Protein AF-A0A1Z8VLA1-F1 (afdb_monomer_lite)

Structure (mmCIF, N/CA/C/O backbone):
data_AF-A0A1Z8VLA1-F1
#
_entry.id   AF-A0A1Z8VLA1-F1
#
loop_
_atom_site.group_PDB
_atom_site.id
_atom_site.type_symbol
_atom_site.label_atom_id
_atom_site.label_alt_id
_atom_site.label_comp_id
_atom_site.label_asym_id
_atom_site.label_entity_id
_atom_site.label_seq_id
_atom_site.pdbx_PDB_ins_code
_atom_site.Cartn_x
_atom_site.Cartn_y
_atom_site.Cartn_z
_atom_site.occupancy
_atom_site.B_iso_or_equiv
_atom_site.auth_seq_id
_atom_site.auth_comp_id
_atom_site.auth_asym_id
_atom_site.auth_atom_id
_atom_site.pdbx_PDB_model_num
ATOM 1 N N . MET A 1 1 ? -13.538 0.065 13.324 1.00 77.69 1 MET A N 1
ATOM 2 C CA . MET A 1 1 ? -12.199 0.673 13.134 1.00 77.69 1 MET A CA 1
ATOM 3 C C . MET A 1 1 ? -12.396 1.971 12.374 1.00 77.69 1 MET A C 1
ATOM 5 O O . MET A 1 1 ? -13.369 2.051 11.633 1.00 77.69 1 MET A O 1
ATOM 9 N N . CYS A 1 2 ? -11.548 2.981 12.576 1.00 85.50 2 CYS A N 1
ATOM 10 C CA . CYS A 1 2 ? -11.548 4.167 11.709 1.00 85.50 2 CYS A CA 1
ATOM 11 C C . CYS A 1 2 ? -11.049 3.737 10.313 1.00 85.50 2 CYS A C 1
ATOM 13 O O . CYS A 1 2 ? -9.890 3.327 10.227 1.00 85.50 2 CYS A O 1
ATOM 15 N N . PRO A 1 3 ? -11.887 3.768 9.257 1.00 85.50 3 PRO A N 1
ATOM 16 C CA . PRO A 1 3 ? -11.530 3.209 7.956 1.00 85.50 3 PRO A CA 1
ATOM 17 C C . PRO A 1 3 ? -10.421 4.028 7.302 1.00 85.50 3 PRO A C 1
ATOM 19 O O . PRO A 1 3 ? -9.436 3.454 6.861 1.00 85.50 3 PRO A O 1
ATOM 22 N N . VAL A 1 4 ? -10.512 5.360 7.362 1.00 87.00 4 VAL A N 1
ATOM 23 C CA . VAL A 1 4 ? -9.478 6.271 6.848 1.00 87.00 4 VAL A CA 1
ATOM 24 C C . VAL A 1 4 ? -8.142 6.033 7.548 1.00 87.00 4 VAL A C 1
ATOM 26 O O . VAL A 1 4 ? -7.138 5.816 6.890 1.00 87.00 4 VAL A O 1
ATOM 29 N N . CYS A 1 5 ? -8.135 5.977 8.883 1.00 89.12 5 CYS A N 1
ATOM 30 C CA . CYS A 1 5 ? -6.917 5.756 9.660 1.00 89.12 5 CYS A CA 1
ATOM 31 C C . CYS A 1 5 ? -6.249 4.412 9.312 1.00 89.12 5 CYS A C 1
ATOM 33 O O . CYS A 1 5 ? -5.030 4.339 9.203 1.00 89.12 5 CYS A O 1
ATOM 35 N N . TRP A 1 6 ? -7.046 3.353 9.125 1.00 92.50 6 TRP A N 1
ATOM 36 C CA . TRP A 1 6 ? -6.533 2.037 8.743 1.00 92.50 6 TRP A CA 1
ATOM 37 C C . TRP A 1 6 ? -5.988 2.034 7.310 1.00 92.50 6 TRP A C 1
ATOM 39 O O . TRP A 1 6 ? -4.888 1.542 7.092 1.00 92.50 6 TRP A O 1
ATOM 49 N N . ILE A 1 7 ? -6.713 2.632 6.358 1.00 92.69 7 ILE A N 1
ATOM 50 C CA . ILE A 1 7 ? -6.296 2.733 4.951 1.00 92.69 7 ILE A CA 1
ATOM 51 C C . ILE A 1 7 ? -5.000 3.542 4.828 1.00 92.69 7 ILE A C 1
ATOM 53 O O . ILE A 1 7 ? -4.066 3.091 4.177 1.00 92.69 7 ILE A O 1
ATOM 57 N N . SER A 1 8 ? -4.893 4.691 5.503 1.00 92.06 8 SER A N 1
ATOM 58 C CA . SER A 1 8 ? -3.660 5.488 5.514 1.00 92.06 8 SER A CA 1
ATOM 59 C C . SER A 1 8 ? -2.478 4.714 6.103 1.00 92.06 8 SER A C 1
ATOM 61 O O . SER A 1 8 ? -1.377 4.786 5.567 1.00 92.06 8 SER A O 1
ATOM 63 N N . GLY A 1 9 ? -2.703 3.953 7.182 1.00 93.19 9 GLY A N 1
ATOM 64 C CA . GLY A 1 9 ? -1.671 3.092 7.763 1.00 93.19 9 GLY A CA 1
ATOM 65 C C . GLY A 1 9 ? -1.235 1.979 6.809 1.00 93.19 9 GLY A C 1
ATOM 66 O O . GLY A 1 9 ? -0.044 1.733 6.656 1.00 93.19 9 GLY A O 1
ATOM 67 N N . PHE A 1 10 ? -2.187 1.357 6.113 1.00 94.06 10 PHE A N 1
ATOM 68 C CA . PHE A 1 10 ? -1.918 0.329 5.110 1.00 94.06 10 PHE A CA 1
ATOM 69 C C . PHE A 1 10 ? -1.110 0.867 3.925 1.00 94.06 10 PHE A C 1
ATOM 71 O O . PHE A 1 10 ? -0.113 0.263 3.547 1.00 94.06 10 PHE A O 1
ATOM 78 N N . ILE A 1 11 ? -1.483 2.029 3.387 1.00 94.19 11 ILE A N 1
ATOM 79 C CA . ILE A 1 11 ? -0.754 2.677 2.289 1.00 94.19 11 ILE A CA 1
ATOM 80 C C . ILE A 1 11 ? 0.684 3.005 2.712 1.00 94.19 11 ILE A C 1
ATOM 82 O O . ILE A 1 11 ? 1.623 2.708 1.980 1.00 94.19 11 ILE A O 1
ATOM 86 N N . ALA A 1 12 ? 0.874 3.565 3.909 1.00 94.00 12 ALA A N 1
ATOM 87 C CA . ALA A 1 12 ? 2.208 3.860 4.424 1.00 94.00 12 ALA A CA 1
ATOM 88 C C . ALA A 1 12 ? 3.052 2.592 4.630 1.00 94.00 12 ALA A C 1
ATOM 90 O O . ALA A 1 12 ? 4.237 2.596 4.313 1.00 94.00 12 ALA A O 1
ATOM 91 N N . ALA A 1 13 ? 2.446 1.497 5.100 1.00 94.19 13 ALA A N 1
ATOM 92 C CA . ALA A 1 13 ? 3.130 0.213 5.224 1.00 94.19 13 ALA A CA 1
ATOM 93 C C . ALA A 1 13 ? 3.542 -0.357 3.858 1.00 94.19 13 ALA A C 1
ATOM 95 O O . ALA A 1 13 ? 4.660 -0.848 3.730 1.00 94.19 13 ALA A O 1
ATOM 96 N N . LEU A 1 14 ? 2.676 -0.253 2.841 1.00 92.88 14 LEU A N 1
ATOM 97 C CA . LEU A 1 14 ? 3.002 -0.669 1.476 1.00 92.88 14 LEU A CA 1
ATOM 98 C C . LEU A 1 14 ? 4.183 0.125 0.918 1.00 92.88 14 LEU A C 1
ATOM 100 O O . LEU A 1 14 ? 5.148 -0.476 0.461 1.00 92.88 14 LEU A O 1
ATOM 104 N N . PHE A 1 15 ? 4.147 1.458 1.000 1.00 91.31 15 PHE A N 1
ATOM 105 C CA . PHE A 1 15 ? 5.262 2.279 0.526 1.00 91.31 15 PHE A CA 1
ATOM 106 C C . PHE A 1 15 ? 6.547 1.997 1.304 1.00 91.31 15 PHE A C 1
ATOM 108 O O . PHE A 1 15 ? 7.586 1.782 0.688 1.00 91.31 15 PHE A O 1
ATOM 115 N N . GLY A 1 16 ? 6.476 1.927 2.637 1.00 90.7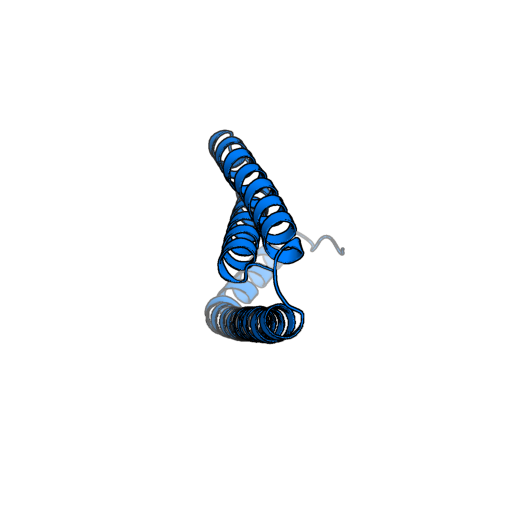5 16 GLY A N 1
ATOM 116 C CA . GLY A 1 16 ? 7.627 1.596 3.476 1.00 90.75 16 GLY A CA 1
ATOM 117 C C . GLY A 1 16 ? 8.245 0.241 3.120 1.00 90.75 16 GLY A C 1
ATOM 118 O O . GLY A 1 16 ? 9.455 0.156 2.947 1.00 90.75 16 GLY A O 1
ATOM 119 N N . GLY A 1 17 ? 7.427 -0.800 2.937 1.00 88.38 17 GLY A N 1
ATOM 120 C CA . GLY A 1 17 ? 7.898 -2.122 2.518 1.00 88.38 17 GLY A CA 1
ATOM 121 C C . GLY A 1 17 ? 8.537 -2.118 1.126 1.00 88.38 17 GLY A C 1
ATOM 122 O O . GLY A 1 17 ? 9.605 -2.699 0.940 1.00 88.38 17 GLY A O 1
ATOM 123 N N . SER A 1 18 ? 7.936 -1.410 0.166 1.00 88.12 18 SER A N 1
ATOM 124 C CA . SER A 1 18 ? 8.488 -1.275 -1.187 1.00 88.12 18 SER A CA 1
ATOM 125 C C . SER A 1 18 ? 9.854 -0.579 -1.199 1.00 88.12 18 SER A C 1
ATOM 127 O O . SER A 1 18 ? 10.744 -1.003 -1.933 1.00 88.12 18 SER A O 1
ATOM 129 N N . PHE A 1 19 ? 10.057 0.455 -0.374 1.00 87.75 19 PHE A N 1
ATOM 130 C CA . PHE A 1 19 ? 11.343 1.159 -0.290 1.00 87.75 19 PHE A CA 1
ATOM 131 C C . PHE A 1 19 ? 12.476 0.269 0.245 1.00 87.75 19 PHE A C 1
ATOM 133 O O . PHE A 1 19 ? 13.583 0.321 -0.299 1.00 87.75 19 PHE A O 1
ATOM 140 N N . ILE A 1 20 ? 12.198 -0.596 1.230 1.00 85.50 20 ILE A N 1
ATOM 141 C CA . ILE A 1 20 ? 13.166 -1.603 1.708 1.00 85.50 20 ILE A CA 1
ATOM 142 C C . ILE A 1 20 ? 13.551 -2.561 0.581 1.00 85.50 20 ILE A C 1
ATOM 144 O O . ILE A 1 20 ? 14.726 -2.875 0.419 1.00 85.50 20 ILE A O 1
ATOM 148 N N . ALA A 1 21 ? 12.565 -3.038 -0.183 1.00 83.69 21 ALA A N 1
ATOM 149 C CA . ALA A 1 21 ? 12.776 -4.081 -1.181 1.00 83.69 21 ALA A CA 1
ATOM 150 C C . ALA A 1 21 ? 13.545 -3.596 -2.422 1.00 83.69 21 ALA A C 1
ATOM 152 O O . ALA A 1 21 ? 14.262 -4.379 -3.036 1.00 83.69 21 ALA A O 1
ATOM 153 N N . VAL A 1 22 ? 13.386 -2.324 -2.807 1.00 80.31 22 VAL A N 1
ATOM 154 C CA . VAL A 1 22 ? 13.900 -1.812 -4.090 1.00 80.31 22 VAL A CA 1
ATOM 155 C C . VAL A 1 22 ? 15.222 -1.055 -3.950 1.00 80.31 22 VAL A C 1
ATOM 157 O O . VAL A 1 22 ? 16.035 -1.087 -4.870 1.00 80.31 22 VAL A O 1
ATOM 160 N N . ALA A 1 23 ? 15.468 -0.360 -2.835 1.00 73.56 23 ALA A N 1
ATOM 161 C CA . ALA A 1 23 ? 16.586 0.578 -2.746 1.00 73.56 23 ALA A CA 1
ATOM 162 C C . ALA A 1 23 ? 17.438 0.375 -1.487 1.00 73.56 23 ALA A C 1
ATOM 164 O O . ALA A 1 23 ? 17.077 0.813 -0.395 1.00 73.56 23 ALA A O 1
ATOM 165 N N . ASN A 1 24 ? 18.638 -0.187 -1.664 1.00 76.50 24 ASN A N 1
ATOM 166 C CA . ASN A 1 24 ? 19.649 -0.299 -0.610 1.00 76.50 24 ASN A CA 1
ATOM 167 C C . ASN A 1 24 ? 20.504 0.981 -0.485 1.00 76.50 24 ASN A C 1
ATOM 169 O O . ASN A 1 24 ? 21.726 0.948 -0.591 1.00 76.50 24 ASN A O 1
ATOM 173 N N . HIS A 1 25 ? 19.851 2.133 -0.316 1.00 82.25 25 HIS A N 1
ATOM 174 C CA . HIS A 1 25 ? 20.512 3.430 -0.136 1.00 82.25 25 HIS A CA 1
ATOM 175 C C . HIS A 1 25 ? 20.129 4.017 1.231 1.00 82.25 25 HIS A C 1
ATOM 177 O O . HIS A 1 25 ? 18.957 3.916 1.602 1.00 82.25 25 HIS A O 1
ATOM 183 N N . PRO A 1 26 ? 21.034 4.686 1.971 1.00 83.69 26 PRO A N 1
ATOM 184 C CA . PRO A 1 26 ? 20.748 5.209 3.317 1.00 83.69 26 PRO A CA 1
ATOM 185 C C . PRO A 1 26 ? 19.504 6.112 3.389 1.00 83.69 26 PRO A C 1
ATOM 187 O O . PRO A 1 26 ? 18.768 6.093 4.372 1.00 83.69 26 PRO A O 1
ATOM 190 N N . ILE A 1 27 ? 19.205 6.848 2.316 1.00 86.69 27 ILE A N 1
ATOM 191 C CA . ILE A 1 27 ? 17.995 7.680 2.204 1.00 86.69 27 ILE A CA 1
ATOM 192 C C . ILE A 1 27 ? 16.716 6.822 2.209 1.00 86.69 27 ILE A C 1
ATOM 194 O O . ILE A 1 27 ? 15.740 7.172 2.872 1.00 86.69 27 ILE A O 1
ATOM 198 N N . SER A 1 28 ? 16.724 5.677 1.519 1.00 86.50 28 SER A N 1
ATOM 199 C CA . SER A 1 28 ? 15.586 4.748 1.472 1.00 86.50 28 SER A CA 1
ATOM 200 C C . SER A 1 28 ? 15.284 4.153 2.849 1.00 86.50 28 SER A C 1
ATOM 202 O O . SER A 1 28 ? 14.124 4.024 3.241 1.00 86.50 28 SER A O 1
ATOM 204 N N . TRP A 1 29 ? 16.328 3.861 3.628 1.00 86.62 29 TRP A N 1
ATOM 205 C CA . TRP A 1 29 ? 16.197 3.344 4.990 1.00 86.62 29 TRP A CA 1
ATOM 206 C C . TRP A 1 29 ? 15.541 4.367 5.923 1.00 86.62 29 TRP A C 1
ATOM 208 O O . TRP A 1 29 ? 14.627 4.025 6.672 1.00 86.62 29 TRP A O 1
ATOM 218 N N . ILE A 1 30 ? 15.940 5.640 5.836 1.00 91.12 30 ILE A N 1
ATOM 219 C CA . ILE A 1 30 ? 15.326 6.721 6.623 1.00 91.12 30 ILE A CA 1
ATOM 220 C C . ILE A 1 30 ? 13.844 6.876 6.257 1.00 91.12 30 ILE A C 1
ATOM 222 O O . ILE A 1 30 ? 12.987 6.892 7.143 1.00 91.12 30 ILE A O 1
ATOM 226 N N . LEU A 1 31 ? 13.523 6.941 4.960 1.00 91.19 31 LEU A N 1
ATOM 227 C CA . LEU A 1 31 ? 12.139 7.057 4.491 1.00 91.19 31 LEU A CA 1
ATOM 228 C C . LEU A 1 31 ? 11.290 5.868 4.934 1.00 91.19 31 LEU A C 1
ATOM 230 O O . LEU A 1 31 ? 10.179 6.051 5.429 1.00 91.19 31 LEU A O 1
ATOM 234 N N . THR A 1 32 ? 11.835 4.661 4.824 1.00 91.56 32 THR A N 1
ATOM 235 C CA . THR A 1 32 ? 11.206 3.442 5.325 1.00 91.56 32 THR A CA 1
ATOM 236 C C . THR A 1 32 ? 10.850 3.578 6.798 1.00 91.56 32 THR A C 1
ATOM 238 O O . THR A 1 32 ? 9.698 3.358 7.169 1.00 91.56 32 THR A O 1
ATOM 241 N N . ILE A 1 33 ? 11.811 3.944 7.651 1.00 92.50 33 ILE A N 1
ATOM 242 C CA . ILE A 1 33 ? 11.588 4.046 9.098 1.00 92.50 33 ILE A CA 1
ATOM 243 C C . ILE A 1 33 ? 10.470 5.051 9.393 1.00 92.50 33 ILE A C 1
ATOM 245 O O . ILE A 1 33 ? 9.597 4.769 10.218 1.00 92.50 33 ILE A O 1
ATOM 249 N N . ILE A 1 34 ? 10.443 6.183 8.684 1.00 94.31 34 ILE A N 1
ATOM 250 C CA . ILE A 1 34 ? 9.382 7.192 8.801 1.00 94.31 34 ILE A CA 1
ATOM 251 C C . ILE A 1 34 ? 8.022 6.599 8.406 1.00 94.31 34 ILE A C 1
ATOM 253 O O . ILE A 1 34 ? 7.061 6.701 9.173 1.00 94.31 34 ILE A O 1
ATOM 257 N N . PHE A 1 35 ? 7.931 5.943 7.246 1.00 94.69 35 PHE A N 1
ATOM 258 C CA . PHE A 1 35 ? 6.683 5.361 6.749 1.00 94.69 35 PHE A CA 1
ATOM 259 C C . PHE A 1 35 ? 6.157 4.235 7.641 1.00 94.69 35 PHE A C 1
ATOM 261 O O . PHE A 1 35 ? 4.967 4.216 7.962 1.00 94.69 35 PHE A O 1
ATOM 268 N N . ILE A 1 36 ? 7.025 3.331 8.094 1.00 93.94 36 ILE A N 1
ATOM 269 C CA . ILE A 1 36 ? 6.648 2.229 8.984 1.00 93.94 36 ILE A CA 1
ATOM 270 C C . ILE A 1 36 ? 6.213 2.765 10.351 1.00 93.94 36 ILE A C 1
ATOM 272 O O . ILE A 1 36 ? 5.172 2.355 10.867 1.00 93.94 36 ILE A O 1
ATOM 276 N N . SER A 1 37 ? 6.933 3.740 10.910 1.00 94.75 37 SER A N 1
ATOM 277 C CA . SER A 1 37 ? 6.545 4.381 12.175 1.00 94.75 37 SER A CA 1
ATOM 278 C C . SER A 1 37 ? 5.178 5.063 12.060 1.00 94.75 37 SER A C 1
ATOM 280 O O . SER A 1 37 ? 4.309 4.889 12.921 1.00 94.75 37 SER A O 1
ATOM 282 N N . TYR A 1 38 ? 4.941 5.784 10.959 1.00 94.81 38 TYR A N 1
ATOM 283 C CA . TYR A 1 38 ? 3.649 6.401 10.667 1.00 94.81 38 TYR A CA 1
ATOM 284 C C . TYR A 1 38 ? 2.531 5.360 10.499 1.00 94.81 38 TYR A C 1
ATOM 286 O O . TYR A 1 38 ? 1.429 5.545 11.026 1.00 94.81 38 TYR A O 1
ATOM 294 N N . ALA A 1 39 ? 2.809 4.241 9.825 1.00 94.56 39 ALA A N 1
ATOM 295 C CA . ALA A 1 39 ? 1.863 3.144 9.660 1.00 94.56 39 ALA A CA 1
ATOM 296 C C . ALA A 1 39 ? 1.439 2.555 11.013 1.00 94.56 39 ALA A C 1
ATOM 298 O O . ALA A 1 39 ? 0.242 2.440 11.293 1.00 94.56 39 ALA A O 1
ATOM 299 N N . VAL A 1 40 ? 2.404 2.257 11.891 1.00 94.88 40 VAL A N 1
ATOM 300 C CA . VAL A 1 40 ? 2.147 1.744 13.247 1.00 94.88 40 VAL A CA 1
ATOM 301 C C . VAL A 1 40 ? 1.307 2.735 14.054 1.00 94.88 40 VAL A C 1
ATOM 303 O O . VAL A 1 40 ? 0.297 2.344 14.650 1.00 94.88 40 VAL A O 1
ATOM 306 N N . TYR A 1 41 ? 1.660 4.023 14.021 1.00 95.25 41 TYR A N 1
ATOM 307 C CA . TYR A 1 41 ? 0.888 5.077 14.681 1.00 95.25 41 TYR A CA 1
ATOM 308 C C . TYR A 1 41 ? -0.567 5.115 14.188 1.00 95.25 41 TYR A C 1
ATOM 310 O O . TYR A 1 41 ? -1.508 5.129 14.990 1.00 95.25 41 TYR A O 1
ATOM 318 N N . LYS A 1 42 ? -0.780 5.062 12.868 1.00 93.69 42 LYS A N 1
ATOM 319 C CA . LYS A 1 42 ? -2.120 5.088 12.271 1.00 93.69 42 LYS A CA 1
ATOM 320 C C . LYS A 1 42 ? -2.935 3.838 12.574 1.00 93.69 42 LYS A C 1
ATOM 322 O O . LYS A 1 42 ? -4.132 3.954 12.859 1.00 93.69 42 LYS A O 1
ATOM 327 N N . PHE A 1 43 ? -2.318 2.659 12.606 1.00 92.81 43 PHE A N 1
ATOM 328 C CA . PHE A 1 43 ? -2.997 1.436 13.034 1.00 92.81 43 PHE A CA 1
ATOM 329 C C . PHE A 1 43 ? -3.382 1.472 14.514 1.00 92.81 43 PHE A C 1
ATOM 331 O O . PHE A 1 43 ? -4.501 1.077 14.870 1.00 92.81 43 PHE A O 1
ATOM 338 N N . TYR A 1 44 ? -2.512 2.004 15.375 1.00 93.31 44 TYR A N 1
ATOM 339 C CA . TYR A 1 44 ? -2.835 2.230 16.781 1.00 93.31 44 TYR A CA 1
ATOM 340 C C . TYR A 1 44 ? -4.025 3.189 16.934 1.00 93.31 44 TYR A C 1
ATOM 342 O O . TYR A 1 44 ? -4.998 2.873 17.629 1.00 93.31 44 TYR A O 1
ATOM 350 N N . GLU A 1 45 ? -4.007 4.320 16.226 1.00 93.12 45 GLU A N 1
ATOM 351 C CA . GLU A 1 45 ? -5.101 5.292 16.207 1.00 93.12 45 GLU A CA 1
ATOM 352 C C . GLU A 1 45 ? -6.413 4.659 15.709 1.00 93.12 45 GLU A C 1
ATOM 354 O O . GLU A 1 45 ? -7.473 4.827 16.326 1.00 93.12 45 GLU A O 1
ATOM 359 N N . ALA A 1 46 ? -6.350 3.856 14.642 1.00 90.75 46 ALA A N 1
ATOM 360 C CA . ALA A 1 46 ? -7.498 3.150 14.082 1.00 90.75 46 ALA A CA 1
ATOM 361 C C . ALA A 1 46 ? -8.131 2.173 15.083 1.00 90.75 46 ALA A C 1
ATOM 363 O O . ALA A 1 46 ? -9.367 2.074 15.158 1.00 90.75 46 ALA A O 1
ATOM 364 N N . LYS A 1 47 ? -7.298 1.476 15.869 1.00 88.69 47 LYS A N 1
ATOM 365 C CA . LYS A 1 47 ? -7.729 0.567 16.940 1.00 88.69 47 LYS A CA 1
ATOM 366 C C . LYS A 1 47 ? -8.326 1.345 18.112 1.00 88.69 47 LYS A C 1
ATOM 368 O O . LYS A 1 47 ? -9.427 1.011 18.548 1.00 88.69 47 LYS A O 1
ATOM 373 N N . LYS A 1 48 ? -7.660 2.407 18.580 1.00 91.94 48 LYS A N 1
ATOM 374 C CA . LYS A 1 48 ? -8.122 3.255 19.694 1.00 91.94 48 LYS A CA 1
ATOM 375 C C . LYS A 1 48 ? -9.474 3.902 19.391 1.00 91.94 48 LYS A C 1
ATOM 377 O O . LYS A 1 48 ? -10.402 3.773 20.186 1.00 91.94 48 LYS A O 1
ATOM 382 N N . ARG A 1 49 ? -9.626 4.524 18.217 1.00 88.31 49 ARG A N 1
ATOM 383 C CA . ARG A 1 49 ? -10.905 5.101 17.761 1.00 88.31 49 ARG A CA 1
ATOM 384 C C . ARG A 1 49 ? -11.955 4.020 17.515 1.00 88.31 49 ARG A C 1
ATOM 386 O O . ARG A 1 49 ? -13.116 4.196 17.859 1.00 88.31 49 ARG A O 1
ATOM 393 N N . GLY A 1 50 ? -11.543 2.871 16.980 1.00 86.44 50 GLY A N 1
ATOM 394 C CA . GLY A 1 50 ? -12.430 1.739 16.726 1.00 86.44 50 GLY A CA 1
ATOM 395 C C . GLY A 1 50 ? -13.076 1.136 17.977 1.00 86.44 50 GLY A C 1
ATOM 396 O O . GLY A 1 50 ? -14.161 0.578 17.851 1.00 86.44 50 GLY A O 1
ATOM 397 N N . LYS A 1 51 ? -12.444 1.250 19.155 1.00 85.62 51 LYS A N 1
ATOM 398 C CA . LYS A 1 51 ? -13.014 0.794 20.436 1.00 85.62 51 LYS A CA 1
ATOM 399 C C . LYS A 1 51 ? -14.166 1.672 20.938 1.00 85.62 51 LYS A C 1
ATOM 401 O O . LYS A 1 51 ? -15.007 1.174 21.669 1.00 85.62 51 LYS A O 1
ATOM 406 N N . LYS A 1 52 ? -14.211 2.948 20.542 1.00 88.44 52 LYS A N 1
ATOM 407 C CA . LYS A 1 52 ? -15.245 3.913 20.960 1.00 88.44 52 LYS A CA 1
ATOM 408 C C . LYS A 1 52 ? -16.475 3.939 20.036 1.00 88.44 52 LYS A C 1
ATOM 410 O O . LYS A 1 52 ? -17.359 4.760 20.229 1.00 88.44 52 LYS A O 1
ATOM 415 N N . MET A 1 53 ? -16.512 3.099 18.999 1.00 87.44 53 MET A N 1
ATOM 416 C CA . MET A 1 53 ? -17.565 3.103 17.973 1.00 87.44 53 MET A CA 1
ATOM 417 C C . MET A 1 53 ? -18.654 2.064 18.259 1.00 87.44 53 MET A C 1
ATOM 419 O O . MET A 1 53 ? -18.363 0.984 18.773 1.00 87.44 53 MET A O 1
ATOM 423 N N . SER A 1 54 ? -19.888 2.356 17.835 1.00 89.50 54 SER A N 1
ATOM 424 C CA . SER A 1 54 ? -20.999 1.397 17.855 1.00 89.50 54 SER A CA 1
ATOM 425 C C . SER A 1 54 ? -20.753 0.208 16.912 1.00 89.50 54 SER A C 1
ATOM 427 O O . SER A 1 54 ? -19.965 0.294 15.960 1.00 89.50 54 SER A O 1
ATOM 429 N N . LYS A 1 55 ? -21.438 -0.919 17.165 1.00 88.00 55 LYS A N 1
ATOM 430 C CA . LYS A 1 55 ? -21.325 -2.141 16.344 1.00 88.00 55 LYS A CA 1
ATOM 431 C C . LYS A 1 55 ? -21.699 -1.887 14.878 1.00 88.00 55 LYS A C 1
ATOM 433 O O . LYS A 1 55 ? -20.952 -2.299 13.997 1.00 88.00 55 LYS A O 1
ATOM 438 N N . GLU A 1 56 ? -22.773 -1.141 14.631 1.00 87.31 56 GLU A N 1
ATOM 439 C CA . GLU A 1 56 ? -23.243 -0.790 13.283 1.00 87.31 56 GLU A CA 1
ATOM 440 C C . GLU A 1 56 ? -22.201 0.026 12.500 1.00 87.31 56 GLU A C 1
ATOM 442 O O . GLU A 1 56 ? -21.823 -0.318 11.379 1.00 87.31 56 GLU A O 1
ATOM 447 N N . THR A 1 57 ? -21.630 1.057 13.133 1.00 86.94 57 THR A N 1
ATOM 448 C CA . THR A 1 57 ? -20.573 1.875 12.518 1.00 86.94 57 THR A CA 1
ATOM 449 C C . THR A 1 57 ? -19.336 1.033 12.206 1.00 86.94 57 THR A C 1
ATOM 451 O O . THR A 1 57 ? -18.678 1.220 11.180 1.00 86.94 57 THR A O 1
ATOM 454 N N . LYS A 1 58 ? -18.995 0.086 13.087 1.00 86.12 58 LYS A N 1
ATOM 455 C CA . LYS A 1 58 ? -17.846 -0.803 12.900 1.00 86.12 58 LYS A CA 1
ATOM 456 C C . LYS A 1 58 ? -18.034 -1.723 11.695 1.00 86.12 58 LYS A C 1
ATOM 458 O O . LYS A 1 58 ? -17.059 -1.916 10.968 1.00 86.12 58 LYS A O 1
ATOM 463 N N . ASP A 1 59 ? -19.239 -2.246 11.488 1.00 90.06 59 ASP A N 1
ATOM 464 C CA . ASP A 1 59 ? -19.550 -3.127 10.364 1.00 90.06 59 ASP A CA 1
ATOM 465 C C . ASP A 1 59 ? -19.511 -2.378 9.025 1.00 90.06 59 ASP A C 1
ATOM 467 O O . ASP A 1 59 ? -18.780 -2.766 8.109 1.00 90.06 59 ASP A O 1
ATOM 471 N N . ARG A 1 60 ? -20.142 -1.196 8.963 1.00 89.62 60 ARG A N 1
ATOM 472 C CA . ARG A 1 60 ? -20.060 -0.310 7.791 1.00 89.62 60 ARG A CA 1
ATOM 473 C C . ARG A 1 60 ? -18.614 0.028 7.428 1.00 89.62 60 ARG A C 1
ATOM 475 O O . ARG A 1 60 ? -18.217 -0.076 6.269 1.00 89.62 60 ARG A O 1
ATOM 482 N N . ASN A 1 61 ? -17.797 0.373 8.422 1.00 89.62 61 ASN A N 1
ATOM 483 C CA . ASN A 1 61 ? -16.390 0.704 8.196 1.00 89.62 61 ASN A CA 1
ATOM 484 C C . ASN A 1 61 ? -15.570 -0.509 7.731 1.00 89.62 61 ASN A C 1
ATOM 486 O O . ASN A 1 61 ? -14.650 -0.349 6.930 1.00 89.62 61 ASN A O 1
ATOM 490 N N . LYS A 1 62 ? -15.893 -1.720 8.207 1.00 88.50 62 LYS A N 1
ATOM 491 C CA . LYS A 1 62 ? -15.258 -2.962 7.741 1.00 88.50 62 LYS A CA 1
ATOM 492 C C . LYS A 1 62 ? -15.575 -3.207 6.265 1.00 88.50 62 LYS A C 1
ATOM 494 O O . LYS A 1 62 ? -14.667 -3.531 5.506 1.00 88.50 62 LYS A O 1
ATOM 499 N N . LYS A 1 63 ? -16.822 -2.970 5.844 1.00 92.56 63 LYS A N 1
ATOM 500 C CA . LYS A 1 63 ? -17.237 -3.061 4.435 1.00 92.56 63 LYS A CA 1
ATOM 501 C C . LYS A 1 63 ? -16.473 -2.077 3.544 1.00 92.56 63 LYS A C 1
ATOM 503 O O . LYS A 1 63 ? -16.050 -2.452 2.456 1.00 92.56 63 LYS A O 1
ATOM 508 N N . THR A 1 64 ? -16.235 -0.851 4.014 1.00 92.56 64 THR A N 1
ATOM 509 C CA . THR A 1 64 ? -15.406 0.133 3.293 1.00 92.56 64 THR A CA 1
ATOM 510 C C . THR A 1 64 ? -13.963 -0.339 3.127 1.00 92.56 64 THR A C 1
ATOM 512 O O . THR A 1 64 ? -13.433 -0.282 2.022 1.00 92.56 64 THR A O 1
ATOM 515 N N . ILE A 1 65 ? -13.336 -0.845 4.195 1.00 92.19 65 ILE A N 1
ATOM 516 C 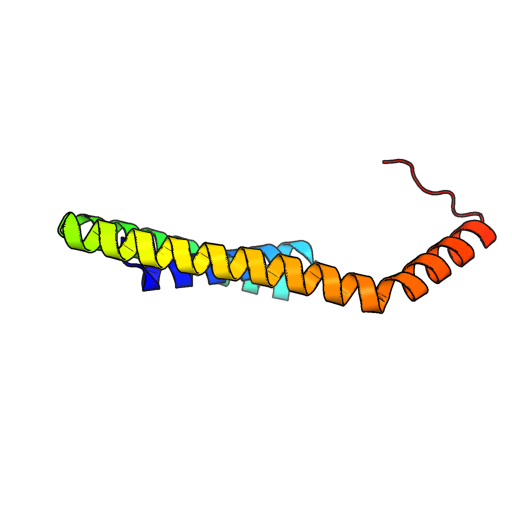CA . ILE A 1 65 ? -11.971 -1.393 4.127 1.00 92.19 65 ILE A CA 1
ATOM 517 C C . ILE A 1 65 ? -11.914 -2.574 3.151 1.00 92.19 65 ILE A C 1
ATOM 519 O O . ILE A 1 65 ? -10.998 -2.659 2.341 1.00 92.19 65 ILE A O 1
ATOM 523 N N . PHE A 1 66 ? -12.910 -3.459 3.188 1.00 93.19 66 PHE A N 1
ATOM 524 C CA . PHE A 1 66 ? -12.966 -4.611 2.296 1.00 93.19 66 PHE A CA 1
ATOM 525 C C . PHE A 1 66 ? -13.045 -4.198 0.821 1.00 93.19 66 PHE A C 1
ATOM 527 O O . PHE A 1 66 ? -12.260 -4.681 0.013 1.00 93.19 66 PHE A O 1
ATOM 534 N N . ARG A 1 67 ? -13.913 -3.235 0.482 1.00 94.00 67 ARG A N 1
ATOM 535 C CA . ARG A 1 67 ? -14.003 -2.675 -0.879 1.00 94.00 67 ARG A CA 1
ATOM 536 C C . ARG A 1 67 ? -12.693 -2.033 -1.335 1.00 94.00 67 ARG A C 1
ATOM 538 O O . ARG A 1 67 ? -12.314 -2.181 -2.491 1.00 94.00 67 ARG A O 1
ATOM 545 N N . PHE A 1 68 ? -11.994 -1.350 -0.429 1.00 94.62 68 PHE A N 1
ATOM 546 C CA . PHE A 1 68 ? -10.679 -0.787 -0.721 1.00 94.62 68 PHE A CA 1
ATOM 547 C C . PHE A 1 68 ? -9.658 -1.885 -1.058 1.00 94.62 68 PHE A C 1
ATOM 549 O O . PHE A 1 68 ? -8.998 -1.799 -2.088 1.00 94.62 68 PHE A O 1
ATOM 556 N N . ILE A 1 69 ? -9.576 -2.950 -0.251 1.00 94.50 69 ILE A N 1
ATOM 557 C CA . ILE A 1 69 ? -8.666 -4.082 -0.504 1.00 94.50 69 ILE A CA 1
ATOM 558 C C . ILE A 1 69 ? -9.000 -4.770 -1.833 1.00 94.50 69 ILE A C 1
ATOM 560 O O . ILE A 1 69 ? -8.089 -5.076 -2.594 1.00 94.50 69 ILE A O 1
ATOM 564 N N . GLN A 1 70 ? -10.285 -4.967 -2.146 1.00 94.56 70 GLN A N 1
ATOM 565 C CA . GLN A 1 70 ? -10.700 -5.510 -3.444 1.00 94.56 70 GLN A CA 1
ATOM 566 C C . GLN A 1 70 ? -10.183 -4.650 -4.606 1.00 94.56 70 GLN A C 1
ATOM 568 O O . GLN A 1 70 ? -9.635 -5.190 -5.562 1.00 94.56 70 GLN A O 1
ATOM 573 N N . GLY A 1 71 ? -10.299 -3.322 -4.500 1.00 95.75 71 GLY A N 1
ATOM 574 C CA . GLY A 1 71 ? -9.757 -2.395 -5.495 1.00 95.75 71 GLY A CA 1
ATOM 575 C C . GLY A 1 71 ? -8.237 -2.500 -5.644 1.00 95.75 71 GLY A C 1
ATOM 576 O O . GLY A 1 71 ? -7.743 -2.541 -6.767 1.00 95.75 71 GLY A O 1
ATOM 577 N N . VAL A 1 72 ? -7.502 -2.612 -4.531 1.00 95.25 72 VAL A N 1
ATOM 578 C CA . VAL A 1 72 ? -6.041 -2.810 -4.548 1.00 95.25 72 VAL A CA 1
ATOM 579 C C . VAL A 1 72 ? -5.675 -4.114 -5.258 1.00 95.25 72 VAL A C 1
ATOM 581 O O . VAL A 1 72 ? -4.843 -4.090 -6.155 1.00 95.25 72 VAL A O 1
ATOM 584 N N . VAL A 1 73 ? -6.328 -5.230 -4.920 1.00 96.12 73 VAL A N 1
ATOM 585 C CA . VAL A 1 73 ? -6.048 -6.542 -5.531 1.00 96.12 73 VAL A CA 1
ATOM 586 C C . VAL A 1 73 ? -6.304 -6.519 -7.037 1.00 96.12 73 VAL A C 1
ATOM 588 O O . VAL A 1 73 ? -5.437 -6.922 -7.810 1.00 96.12 73 VAL A O 1
ATOM 591 N N . VAL A 1 74 ? -7.463 -6.012 -7.468 1.00 97.50 74 VAL A N 1
ATOM 592 C CA . VAL A 1 74 ? -7.796 -5.914 -8.898 1.00 97.50 74 VAL A CA 1
ATOM 593 C C . VAL A 1 74 ? -6.810 -4.996 -9.620 1.00 97.50 74 VAL A C 1
ATOM 595 O O . VAL A 1 74 ? -6.296 -5.363 -10.674 1.00 97.50 74 VAL A O 1
ATOM 598 N N . GLY A 1 75 ? -6.488 -3.838 -9.037 1.00 96.06 75 GLY A N 1
ATOM 599 C CA . GLY A 1 75 ? -5.509 -2.907 -9.598 1.00 96.06 75 GLY A CA 1
ATOM 600 C C . GLY A 1 75 ? -4.121 -3.531 -9.753 1.00 96.06 75 GLY A C 1
ATOM 601 O O . GLY A 1 75 ? -3.497 -3.378 -10.803 1.00 96.06 75 GLY A O 1
ATOM 602 N N . SER A 1 76 ? -3.656 -4.287 -8.754 1.00 94.50 76 SER A N 1
ATOM 603 C CA . SER A 1 76 ? -2.381 -5.007 -8.814 1.00 94.50 76 SER A CA 1
ATOM 604 C C . SER A 1 76 ? -2.367 -6.058 -9.923 1.00 94.50 76 SER A C 1
ATOM 606 O O . SER A 1 76 ? -1.415 -6.092 -10.695 1.00 94.50 76 SER A O 1
ATOM 608 N N . ILE A 1 77 ? -3.426 -6.864 -10.057 1.00 96.88 77 ILE A N 1
ATOM 609 C CA . ILE A 1 77 ? -3.534 -7.877 -11.121 1.00 96.88 77 ILE A CA 1
ATOM 610 C C . ILE A 1 77 ? -3.475 -7.219 -12.503 1.00 96.88 77 ILE A C 1
ATOM 612 O O . ILE A 1 77 ? -2.681 -7.628 -13.347 1.00 96.88 77 ILE A O 1
ATOM 616 N N . VAL A 1 78 ? -4.272 -6.170 -12.723 1.00 97.31 78 VAL A N 1
ATOM 617 C CA . VAL A 1 78 ? -4.290 -5.440 -14.001 1.00 97.31 78 VAL A CA 1
ATOM 618 C C . VAL A 1 78 ? -2.914 -4.851 -14.308 1.00 97.31 78 VAL A C 1
ATOM 620 O O . VAL A 1 78 ? -2.426 -4.980 -15.429 1.00 97.31 78 VAL A O 1
ATOM 623 N N . THR A 1 79 ? -2.258 -4.260 -13.308 1.00 94.88 79 THR A N 1
ATOM 624 C CA . THR A 1 79 ? -0.916 -3.684 -13.466 1.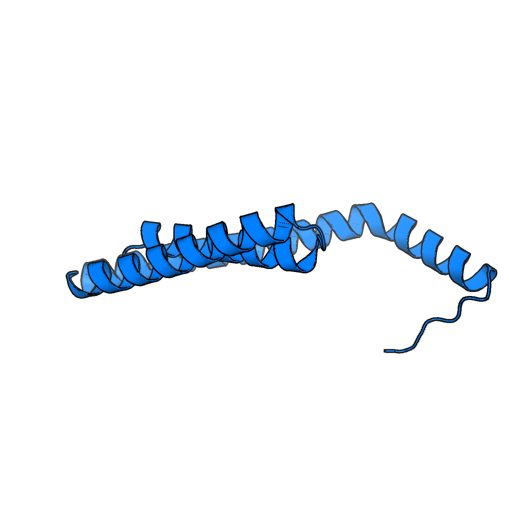00 94.88 79 THR A CA 1
ATOM 625 C C . THR A 1 79 ? 0.104 -4.748 -13.860 1.00 94.88 79 THR A C 1
ATOM 627 O O . THR A 1 79 ? 0.873 -4.524 -14.789 1.00 94.88 79 THR A O 1
ATOM 630 N N . ILE A 1 80 ? 0.090 -5.915 -13.207 1.00 93.25 80 ILE A N 1
ATOM 631 C CA . ILE A 1 80 ? 0.989 -7.034 -13.526 1.00 93.25 80 ILE A CA 1
ATOM 632 C C . ILE A 1 80 ? 0.778 -7.499 -14.969 1.00 93.25 80 ILE A C 1
ATOM 634 O O . ILE A 1 80 ? 1.750 -7.638 -15.706 1.00 93.25 80 ILE A O 1
ATOM 638 N N . ILE A 1 81 ? -0.475 -7.696 -15.390 1.00 94.88 81 ILE A N 1
ATOM 639 C CA . ILE A 1 81 ? -0.799 -8.154 -16.750 1.00 94.88 81 ILE A CA 1
ATOM 640 C C . ILE A 1 81 ? -0.293 -7.157 -17.794 1.00 94.88 81 ILE A C 1
ATOM 642 O O . ILE A 1 81 ? 0.357 -7.553 -18.762 1.00 94.88 81 ILE A O 1
ATOM 646 N N . ILE A 1 82 ? -0.565 -5.864 -17.599 1.00 95.31 82 ILE A N 1
ATOM 647 C CA . ILE A 1 82 ? -0.121 -4.812 -18.521 1.00 95.31 82 ILE A CA 1
ATOM 648 C C . ILE A 1 82 ? 1.405 -4.748 -18.553 1.00 95.31 82 ILE A C 1
ATOM 650 O O . ILE A 1 82 ? 1.996 -4.752 -19.630 1.00 95.31 82 ILE A O 1
ATOM 654 N N . PHE A 1 83 ? 2.050 -4.724 -17.387 1.00 93.19 83 PHE A N 1
ATOM 655 C CA . PHE A 1 83 ? 3.502 -4.624 -17.300 1.00 93.19 83 PHE A CA 1
ATOM 656 C C . PHE A 1 83 ? 4.187 -5.816 -17.970 1.00 93.19 83 PHE A C 1
ATOM 658 O O . PHE A 1 83 ? 5.110 -5.631 -18.761 1.00 93.19 83 PHE A O 1
ATOM 665 N N . TYR A 1 84 ? 3.690 -7.030 -17.731 1.00 90.25 84 TYR A N 1
ATOM 666 C CA . TYR A 1 84 ? 4.170 -8.234 -18.401 1.00 90.25 84 TYR A CA 1
ATOM 667 C C . TYR A 1 84 ? 3.967 -8.149 -19.915 1.00 90.25 84 TYR A C 1
ATOM 669 O O . TYR A 1 84 ? 4.906 -8.362 -20.669 1.00 90.25 84 TYR A O 1
ATOM 677 N N . SER A 1 85 ? 2.782 -7.740 -20.374 1.00 90.25 85 SER A N 1
ATOM 678 C CA . SER A 1 85 ? 2.486 -7.617 -21.810 1.00 90.25 85 SER A CA 1
ATOM 679 C C . SER A 1 85 ? 3.419 -6.632 -22.524 1.00 90.25 85 SER A C 1
ATOM 681 O O . SER A 1 85 ? 3.776 -6.849 -23.680 1.00 90.25 85 SER A O 1
ATOM 683 N N . LEU A 1 86 ? 3.833 -5.561 -21.840 1.00 92.00 86 LEU A N 1
ATOM 684 C CA . LEU A 1 86 ? 4.764 -4.567 -22.379 1.00 92.00 86 LEU A CA 1
ATOM 685 C C . LEU A 1 86 ? 6.229 -5.021 -22.331 1.00 92.00 86 LEU A C 1
ATOM 687 O O . LEU A 1 86 ? 7.013 -4.616 -23.184 1.00 92.00 86 LEU A O 1
ATOM 691 N N . THR A 1 87 ? 6.610 -5.842 -21.349 1.00 90.38 87 THR A N 1
ATOM 692 C CA . THR A 1 87 ? 8.021 -6.188 -21.082 1.00 90.38 87 THR A CA 1
ATOM 693 C C . THR A 1 87 ? 8.413 -7.602 -21.504 1.00 90.38 87 THR A C 1
ATOM 695 O O . THR A 1 87 ? 9.603 -7.887 -21.595 1.00 90.38 87 THR A O 1
ATOM 698 N N . TYR A 1 88 ? 7.452 -8.471 -21.830 1.00 87.69 88 TYR A N 1
ATOM 699 C CA . TYR A 1 88 ? 7.688 -9.887 -22.130 1.00 87.69 88 TYR A CA 1
ATOM 700 C C . TYR A 1 88 ? 8.727 -10.109 -23.234 1.00 87.69 88 TYR A C 1
ATOM 702 O O . TYR A 1 88 ? 9.670 -10.871 -23.047 1.00 87.69 88 TYR A O 1
ATOM 710 N N . LYS A 1 89 ? 8.608 -9.389 -24.356 1.00 85.12 89 LYS A N 1
ATOM 711 C CA . LYS A 1 89 ? 9.537 -9.533 -25.490 1.00 85.12 89 LYS A CA 1
ATOM 712 C C . LYS A 1 89 ? 10.965 -9.117 -25.141 1.00 85.12 89 LYS A C 1
ATOM 714 O O . LYS A 1 89 ? 11.915 -9.751 -25.584 1.00 85.12 89 LYS A O 1
ATOM 719 N N . GLU A 1 90 ? 11.121 -8.055 -24.353 1.00 85.44 90 GLU A N 1
ATOM 720 C CA . GLU A 1 90 ? 12.444 -7.607 -23.905 1.00 85.44 90 GLU A CA 1
ATOM 721 C C . GLU A 1 90 ? 13.024 -8.586 -22.875 1.00 85.44 90 GLU A C 1
ATOM 723 O O . GLU A 1 90 ? 14.225 -8.847 -22.872 1.00 85.44 90 GLU A O 1
ATOM 728 N N . HIS A 1 91 ? 12.166 -9.182 -22.041 1.00 84.06 91 HIS A N 1
ATOM 729 C CA . HIS A 1 91 ? 12.564 -10.205 -21.082 1.00 84.06 91 HIS A CA 1
ATOM 730 C C . HIS A 1 91 ? 13.054 -11.485 -21.775 1.00 84.06 91 HIS A C 1
ATOM 732 O O . HIS A 1 91 ? 14.118 -11.985 -21.420 1.00 84.06 91 HIS A O 1
ATOM 738 N N . GLU A 1 92 ? 12.345 -11.979 -22.795 1.00 85.62 92 GLU A N 1
ATOM 739 C CA . GLU A 1 92 ? 12.815 -13.104 -23.620 1.00 85.62 92 GLU A CA 1
ATOM 740 C C . GLU A 1 92 ? 14.130 -12.775 -24.332 1.00 85.62 92 GLU A C 1
ATOM 742 O O . GLU A 1 92 ? 15.077 -13.553 -24.263 1.00 85.62 92 GLU A O 1
ATOM 747 N N . ARG A 1 93 ? 14.243 -11.582 -24.933 1.00 85.81 93 ARG A N 1
ATOM 748 C CA . ARG A 1 93 ? 15.484 -11.147 -25.589 1.00 85.81 93 ARG A CA 1
ATOM 749 C C . ARG A 1 93 ? 16.675 -11.125 -24.626 1.00 85.81 93 ARG A C 1
ATOM 751 O O . ARG A 1 93 ? 17.787 -11.470 -25.019 1.00 85.81 93 ARG A O 1
ATOM 758 N N . MET A 1 94 ? 16.457 -10.710 -23.379 1.00 85.44 94 MET A N 1
ATOM 759 C CA . MET A 1 94 ? 17.473 -10.752 -22.324 1.00 85.44 94 MET A CA 1
ATOM 760 C C . MET A 1 94 ? 17.876 -12.189 -21.965 1.00 85.44 94 MET A C 1
ATOM 762 O O . MET A 1 94 ? 19.071 -12.440 -21.822 1.00 85.44 94 MET A O 1
ATOM 766 N N . HIS A 1 95 ? 16.925 -13.128 -21.858 1.00 82.69 95 HIS A N 1
ATOM 767 C CA . HIS A 1 95 ? 17.227 -14.551 -21.618 1.00 82.69 95 HIS A CA 1
ATOM 768 C C . HIS A 1 95 ? 18.066 -15.152 -22.747 1.00 82.69 95 HIS A C 1
ATOM 770 O O . HIS A 1 95 ? 19.109 -15.737 -22.467 1.00 82.69 95 HIS A O 1
ATOM 776 N N . ASP A 1 96 ? 17.683 -14.921 -24.004 1.00 86.31 96 ASP A N 1
ATOM 777 C CA . ASP A 1 96 ? 18.434 -15.405 -25.170 1.00 86.31 96 ASP A CA 1
ATOM 778 C C . ASP A 1 96 ? 19.870 -14.857 -25.203 1.00 86.31 96 ASP A C 1
ATOM 780 O O . ASP A 1 96 ? 20.813 -15.548 -25.597 1.00 86.31 96 ASP A O 1
ATOM 784 N N . LEU A 1 97 ? 20.060 -13.590 -24.814 1.00 85.94 97 LEU A N 1
ATOM 785 C CA . LEU A 1 97 ? 21.385 -12.975 -24.732 1.00 85.94 97 LEU A CA 1
ATOM 786 C C . LEU A 1 97 ? 22.223 -13.579 -23.600 1.00 85.94 97 LEU A C 1
ATOM 788 O O . LEU A 1 97 ? 23.403 -13.843 -23.819 1.00 85.94 97 LEU A O 1
ATOM 792 N N . LEU A 1 98 ? 21.644 -13.811 -22.422 1.00 83.94 98 LEU A N 1
ATOM 793 C CA . LEU A 1 98 ? 22.340 -14.415 -21.279 1.00 83.94 98 LEU A CA 1
ATOM 794 C C . LEU A 1 98 ? 22.772 -15.860 -21.572 1.00 83.94 98 LEU A C 1
ATOM 796 O O . LEU A 1 98 ? 23.914 -16.222 -21.287 1.00 83.94 98 LEU A O 1
ATOM 800 N N . GLU A 1 99 ? 21.908 -16.641 -22.224 1.00 81.88 99 GLU A N 1
ATOM 801 C CA . GLU A 1 99 ? 22.197 -18.018 -22.640 1.00 81.88 99 GLU A CA 1
ATOM 802 C C . GLU A 1 99 ? 23.327 -18.069 -23.678 1.00 81.88 99 GLU A C 1
ATOM 804 O O . GLU A 1 99 ? 24.272 -18.846 -23.541 1.00 81.88 99 GLU A O 1
ATOM 809 N N . LYS A 1 100 ? 23.322 -17.156 -24.662 1.00 81.81 100 LYS A N 1
ATOM 810 C CA . LYS A 1 100 ? 24.417 -17.025 -25.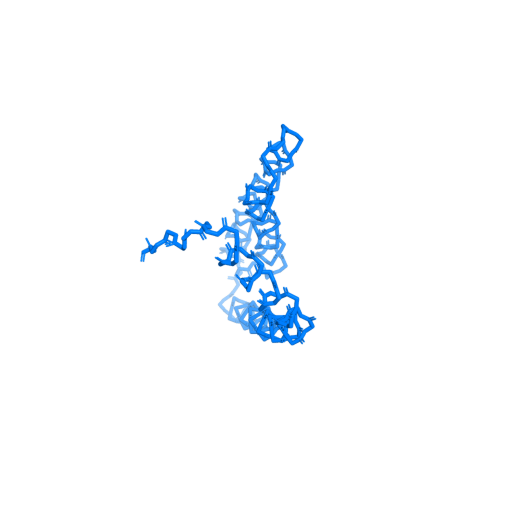643 1.00 81.81 100 LYS A CA 1
ATOM 811 C C . LYS A 1 100 ? 25.762 -16.642 -25.023 1.00 81.81 100 LYS A C 1
ATOM 813 O O . LYS A 1 100 ? 26.795 -16.976 -25.596 1.00 81.81 100 LYS A O 1
ATOM 818 N N . HIS A 1 101 ? 25.762 -15.941 -23.889 1.00 82.75 101 HIS A N 1
ATOM 819 C CA . HIS A 1 101 ? 26.983 -15.578 -23.162 1.00 82.75 101 HIS A CA 1
ATOM 820 C C . HIS A 1 101 ? 27.395 -16.636 -22.119 1.00 82.75 101 HIS A C 1
ATOM 822 O O . HIS A 1 101 ? 28.338 -16.400 -21.366 1.00 82.75 101 HIS A O 1
ATOM 828 N N . GLY A 1 102 ? 26.730 -17.800 -22.082 1.00 73.50 102 GLY A N 1
ATOM 829 C CA . GLY A 1 102 ? 27.096 -18.925 -21.215 1.00 73.50 102 GLY A CA 1
ATOM 830 C C . GLY A 1 102 ? 26.847 -18.684 -19.724 1.00 73.50 102 GLY A C 1
ATOM 831 O O . GLY A 1 102 ? 27.403 -19.397 -18.892 1.00 73.50 102 GLY A O 1
ATOM 832 N N . ILE A 1 103 ? 26.037 -17.681 -19.367 1.00 69.50 103 ILE A N 1
ATOM 833 C CA . ILE A 1 103 ? 25.622 -17.445 -17.983 1.00 69.50 103 ILE A CA 1
ATOM 834 C C . ILE A 1 103 ? 24.422 -18.362 -17.735 1.00 69.50 103 ILE A C 1
ATOM 836 O O . ILE A 1 103 ? 23.276 -17.988 -17.987 1.00 69.50 103 ILE A O 1
ATOM 840 N N . GLU A 1 104 ? 24.703 -19.599 -17.320 1.00 63.47 104 GLU A N 1
ATOM 841 C CA . GLU A 1 104 ? 23.675 -20.568 -16.939 1.00 63.47 104 GLU A CA 1
ATOM 842 C C . GLU A 1 104 ? 22.745 -19.977 -15.876 1.00 63.47 104 GLU A C 1
ATOM 844 O O . GLU A 1 104 ? 23.168 -19.326 -14.915 1.00 63.47 104 GLU A O 1
ATOM 849 N N . LYS A 1 105 ? 21.447 -20.229 -16.061 1.00 60.75 105 LYS A N 1
ATOM 850 C CA . LYS A 1 105 ? 20.419 -19.980 -15.054 1.00 60.75 105 LYS A CA 1
ATOM 851 C C . LYS A 1 105 ? 20.838 -20.697 -13.773 1.00 60.75 105 LYS A C 1
ATOM 853 O O . LYS A 1 105 ? 20.896 -21.922 -13.751 1.00 60.75 105 LYS A O 1
ATOM 858 N N . HIS A 1 106 ? 21.082 -19.952 -12.699 1.00 56.59 106 HIS A N 1
ATOM 859 C CA . HIS A 1 106 ? 21.028 -20.546 -11.370 1.00 56.59 106 HIS A CA 1
ATOM 860 C C . HIS A 1 106 ? 19.590 -21.038 -11.164 1.00 56.59 106 HIS A C 1
ATOM 862 O O . HIS A 1 106 ? 18.678 -20.227 -10.992 1.00 56.59 106 HIS A O 1
ATOM 868 N N . GLU A 1 107 ? 19.383 -22.352 -11.283 1.00 49.50 107 GLU A N 1
ATOM 869 C CA . GLU A 1 107 ? 18.155 -23.009 -10.841 1.00 49.50 107 GLU A CA 1
ATOM 870 C C . GLU A 1 107 ? 17.913 -22.615 -9.378 1.00 49.50 107 GLU A C 1
ATOM 872 O O . GLU A 1 107 ? 18.796 -22.760 -8.528 1.00 49.50 107 GLU A O 1
ATOM 877 N N . HIS A 1 108 ? 16.742 -22.035 -9.121 1.00 44.41 108 HIS A N 1
ATOM 878 C CA . HIS A 1 108 ? 16.247 -21.745 -7.779 1.00 44.41 108 HIS A CA 1
ATOM 879 C C . HIS A 1 108 ? 15.531 -22.961 -7.201 1.00 44.41 108 HIS A C 1
ATOM 881 O O . HIS A 1 108 ? 14.731 -23.568 -7.949 1.00 44.41 1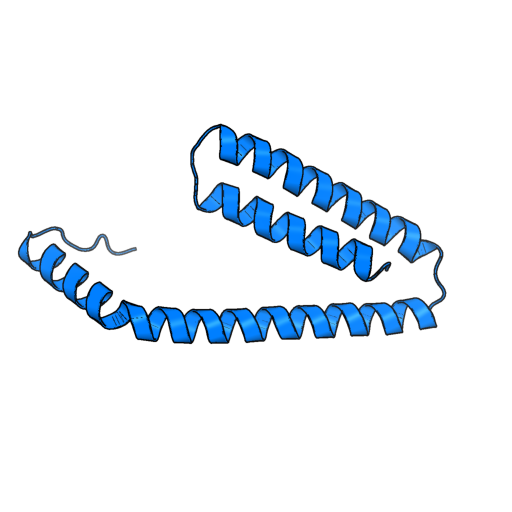08 HIS A O 1
#

Radius of gyration: 20.33 Å; chains: 1; bounding box: 50×31×47 Å

pLDDT: mean 87.87, std 9.1, range [44.41, 97.5]

Sequence (108 aa):
MCPVCWISGFIAALFGGSFIAVANHPISWILTIIFISYAVYKFYEAKKRGKKMSKETKDRNKKTIFRFIQGVVVGSIVTIIIFYSLTYKEHERMHDLLEKHGIEKHEH

Secondary structure (DSSP, 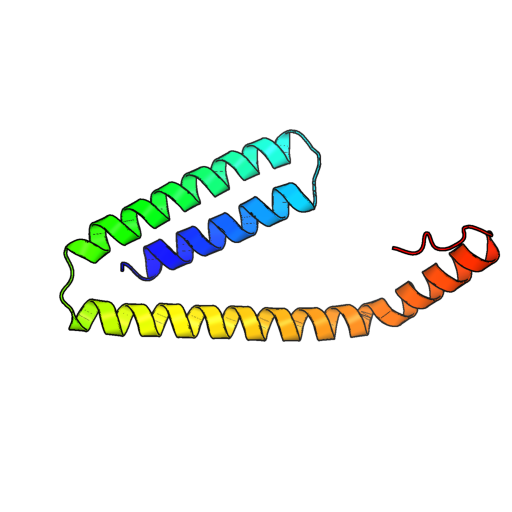8-state):
--HHHHHHHHHHHHHHHHHHHH--SHHHHHHHHHHHHHHHHHHHHHHHHHHTS-HHHHHHHHHHHHHHHHHHHHHHHHHHHHHHHHHHHHHHHHHHHHHHTT------

Foldseek 3Di:
DQLVLQVQLVVLQVQLVVLVVPDPDPVSPVSSVVSNVSSVVSVVVCVVVLVVDDPVVNVVSVVVNVVVVVVVVVVVVVCVVVVCVVCVVVVVVVVVVCVVVVVDDPDD